Protein AF-A0A662PZA8-F1 (afdb_monomer_lite)

pLDDT: mean 94.87, std 7.89, range [44.12, 98.81]

Sequence (182 aa):
MAAFKPLIAGVLIALIFFSSLYYSITFVDWFDWRRNALSDLGNSVKSEVAAQFNFGLLLVGLLMILLALNYVRRSSRISWILFAVSGFLLQMIAAFDEVYGRLHFLVSVAIFICMGLTILADSIELRSKAILSIFALYALIWPLYFLIKTSTGILTRAAVAEVSSVILFMAYFILRCIKAPR

Secondary structure (DSSP, 8-state):
--THHHHHHHHHHHHHHHHHHHHHHHT-TT--TTT--GGGGG-TTT-TTHHHHHHHHHHHHHHHHHHHHHTGGGT-SSHHHHHHHHHHHHHHHHHS-GGGTHHHHHHHHHHHHHHHHHHHHHHHHTT-HHHHHHHHHHHHHHHHHHHHHHHH----SSHHHHHHHHHHHHHHHHHHHHHS--

Foldseek 3Di:
DPLPVQLVLLVVLLVLLVVLLVVLVVPDPPDDLQEDASLVSLPPPPHPSNVSNLVSLLVSLVSQLVCLVPPVVVQAPCLSVLSNVLSVLSNVCNVCGCVVPPSNVVSVVVNLVSLLVSLVRCCVSLVPPVSVVLSVVSVVLVVVLVVCCVPPVRHPDCHVSVVSSVVSSSVSSSVCSVRGDD

Structure (mmCIF, N/CA/C/O backbone):
data_AF-A0A662PZA8-F1
#
_entry.id   AF-A0A662PZA8-F1
#
loop_
_atom_site.group_PDB
_atom_site.id
_atom_site.type_symbol
_atom_site.label_atom_id
_atom_site.label_alt_id
_atom_site.label_comp_id
_atom_site.label_asym_id
_atom_site.label_entity_id
_atom_site.label_seq_id
_atom_site.pdbx_PDB_ins_code
_atom_site.Cartn_x
_atom_site.Cartn_y
_atom_site.Cartn_z
_atom_site.occupancy
_atom_site.B_iso_or_equiv
_atom_site.auth_seq_id
_atom_site.auth_comp_id
_atom_site.auth_asym_id
_atom_site.auth_atom_id
_atom_site.pdbx_PDB_model_num
ATOM 1 N N . MET A 1 1 ? -4.203 -8.017 27.384 1.00 44.12 1 MET A N 1
ATOM 2 C CA . MET A 1 1 ? -2.948 -8.432 26.715 1.00 44.12 1 MET A CA 1
ATOM 3 C C . MET A 1 1 ? -3.124 -8.874 25.242 1.00 44.12 1 MET A C 1
ATOM 5 O O . MET A 1 1 ? -2.210 -9.461 24.686 1.00 44.12 1 MET A O 1
ATOM 9 N N . ALA A 1 2 ? -4.244 -8.566 24.560 1.00 50.88 2 ALA A N 1
ATOM 10 C CA . ALA A 1 2 ? -4.553 -9.118 23.224 1.00 50.88 2 ALA A CA 1
ATOM 11 C C . ALA A 1 2 ? -4.242 -8.201 22.012 1.00 50.88 2 ALA A C 1
ATOM 13 O O . ALA A 1 2 ? -4.188 -8.690 20.888 1.00 50.88 2 ALA A O 1
ATOM 14 N N . ALA A 1 3 ? -4.002 -6.898 22.216 1.00 51.16 3 ALA A N 1
ATOM 15 C CA . ALA A 1 3 ? -3.777 -5.929 21.127 1.00 51.16 3 ALA A CA 1
ATOM 16 C C . ALA A 1 3 ? -2.410 -6.067 20.427 1.00 51.16 3 ALA A C 1
ATOM 18 O O . ALA A 1 3 ? -2.241 -5.617 19.298 1.00 51.16 3 ALA A O 1
ATOM 19 N N . PHE A 1 4 ? -1.441 -6.715 21.081 1.00 58.50 4 PHE A N 1
ATOM 20 C CA . PHE A 1 4 ? -0.076 -6.829 20.569 1.00 58.50 4 PHE A CA 1
ATOM 21 C C . PHE A 1 4 ? -0.019 -7.670 19.281 1.00 58.50 4 PHE A C 1
ATOM 23 O O . PHE A 1 4 ? 0.673 -7.306 18.342 1.00 58.50 4 PHE A O 1
ATOM 30 N N . LYS A 1 5 ? -0.824 -8.737 19.172 1.00 81.75 5 LYS A N 1
ATOM 31 C CA . LYS A 1 5 ? -0.791 -9.669 18.029 1.00 81.75 5 LYS A CA 1
ATOM 32 C C . LYS A 1 5 ? -1.204 -9.045 16.678 1.00 81.75 5 LYS A C 1
ATOM 34 O O . LYS A 1 5 ? -0.432 -9.179 15.732 1.00 81.75 5 LYS A O 1
ATOM 39 N N . PRO A 1 6 ? -2.360 -8.359 16.542 1.00 84.38 6 PRO A N 1
ATOM 40 C CA . PRO A 1 6 ? -2.748 -7.744 15.268 1.00 84.38 6 PRO A CA 1
ATOM 41 C C . PRO A 1 6 ? -1.895 -6.522 14.907 1.00 84.38 6 PRO A C 1
ATOM 43 O O . PRO A 1 6 ? -1.607 -6.313 13.731 1.00 84.38 6 PRO A O 1
ATOM 46 N N . LEU A 1 7 ? -1.448 -5.741 15.899 1.00 88.06 7 LEU A N 1
ATOM 47 C CA . LEU A 1 7 ? -0.531 -4.625 15.664 1.00 88.06 7 LEU A CA 1
ATOM 48 C C . LEU A 1 7 ? 0.819 -5.119 15.129 1.00 88.06 7 LEU A C 1
ATOM 50 O O . LEU A 1 7 ? 1.282 -4.609 14.113 1.00 88.06 7 LEU A O 1
ATOM 54 N N . ILE A 1 8 ? 1.410 -6.143 15.760 1.00 89.44 8 ILE A N 1
ATOM 55 C CA . ILE A 1 8 ? 2.632 -6.783 15.255 1.00 89.44 8 ILE A CA 1
ATOM 56 C C . ILE A 1 8 ? 2.412 -7.289 13.835 1.00 89.44 8 ILE A C 1
ATOM 58 O O . ILE A 1 8 ? 3.239 -7.023 12.975 1.00 89.44 8 ILE A O 1
ATOM 62 N N . ALA A 1 9 ? 1.304 -7.985 13.570 1.00 87.88 9 ALA A N 1
ATOM 63 C CA . ALA A 1 9 ? 1.024 -8.498 12.234 1.00 87.88 9 ALA A CA 1
ATOM 64 C C . ALA A 1 9 ? 0.947 -7.370 11.190 1.00 87.88 9 ALA A C 1
ATOM 66 O O . ALA A 1 9 ? 1.519 -7.504 10.115 1.00 87.88 9 ALA A O 1
ATOM 67 N N . GLY A 1 10 ? 0.315 -6.238 11.518 1.00 89.12 10 GLY A N 1
ATOM 68 C CA . GLY A 1 10 ? 0.285 -5.066 10.639 1.00 89.12 10 GLY A CA 1
ATOM 69 C C . GLY A 1 10 ? 1.665 -4.467 10.375 1.00 89.12 10 GLY A C 1
ATOM 70 O O . GLY A 1 10 ? 2.001 -4.193 9.225 1.00 89.12 10 GLY A O 1
ATOM 71 N N . VAL A 1 11 ? 2.489 -4.325 11.416 1.00 93.88 11 VAL A N 1
ATOM 72 C CA . VAL A 1 11 ? 3.876 -3.852 11.276 1.00 93.88 11 VAL A CA 1
ATOM 73 C C . VAL A 1 11 ? 4.706 -4.834 10.447 1.00 93.88 11 VAL A C 1
ATOM 75 O O . VAL A 1 11 ? 5.425 -4.411 9.548 1.00 93.88 11 VAL A O 1
ATOM 78 N N . LEU A 1 12 ? 4.573 -6.140 10.685 1.00 93.44 12 LEU A N 1
ATOM 79 C CA . LEU A 1 12 ? 5.277 -7.173 9.925 1.00 93.44 12 LEU A CA 1
ATOM 80 C C . LEU A 1 12 ? 4.881 -7.171 8.448 1.00 93.44 12 LEU A C 1
ATOM 82 O O . LEU A 1 12 ? 5.759 -7.277 7.603 1.00 93.44 12 LEU A O 1
ATOM 86 N N . ILE A 1 13 ? 3.597 -7.004 8.119 1.00 94.69 13 ILE A N 1
ATOM 87 C CA . ILE A 1 13 ? 3.150 -6.896 6.723 1.00 94.69 13 ILE A CA 1
ATOM 88 C C . ILE A 1 13 ? 3.809 -5.701 6.028 1.00 94.69 13 ILE A C 1
ATOM 90 O O . ILE A 1 13 ? 4.320 -5.849 4.917 1.00 94.69 13 ILE A O 1
ATOM 94 N N . ALA A 1 14 ? 3.838 -4.536 6.684 1.00 96.06 14 ALA A N 1
ATOM 95 C CA . ALA A 1 14 ? 4.508 -3.359 6.142 1.00 96.06 14 ALA A CA 1
ATOM 96 C C . ALA A 1 14 ? 6.008 -3.621 5.939 1.00 96.06 14 ALA A C 1
ATOM 98 O O . ALA A 1 14 ? 6.543 -3.327 4.872 1.00 96.06 14 ALA A O 1
ATOM 99 N N . LEU A 1 15 ? 6.675 -4.233 6.922 1.00 97.06 15 LEU A N 1
ATOM 100 C CA . LEU A 1 15 ? 8.092 -4.584 6.827 1.00 97.06 15 LEU A CA 1
ATOM 101 C C . LEU A 1 15 ? 8.370 -5.568 5.690 1.00 97.06 15 LEU A C 1
ATOM 103 O O . LEU A 1 15 ? 9.328 -5.359 4.956 1.00 97.06 15 LEU A O 1
ATOM 107 N N . ILE A 1 16 ? 7.538 -6.594 5.501 1.00 96.81 16 ILE A N 1
ATOM 108 C CA . ILE A 1 16 ? 7.676 -7.552 4.395 1.00 96.81 16 ILE A CA 1
ATOM 109 C C . ILE A 1 16 ? 7.566 -6.824 3.052 1.00 96.81 16 ILE A C 1
ATOM 111 O O . ILE A 1 16 ? 8.444 -6.984 2.205 1.00 96.81 16 ILE A O 1
ATOM 115 N N . PHE A 1 17 ? 6.538 -5.984 2.875 1.00 97.62 17 PHE A N 1
ATOM 116 C CA . PHE A 1 17 ? 6.361 -5.216 1.642 1.00 97.62 17 PHE A CA 1
ATOM 117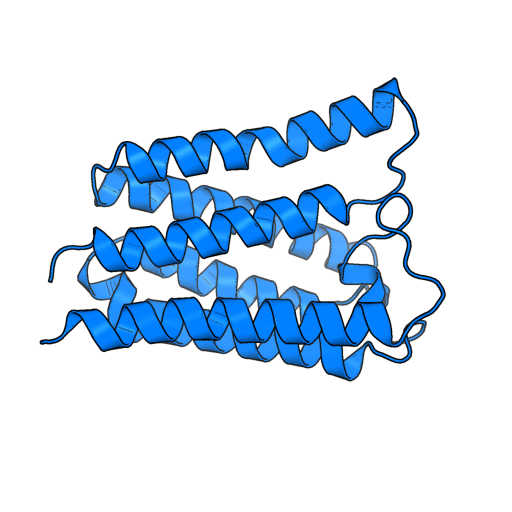 C C . PHE A 1 17 ? 7.561 -4.300 1.367 1.00 97.62 17 PHE A C 1
ATOM 119 O O . PHE A 1 17 ? 8.169 -4.381 0.301 1.00 97.62 17 PHE A O 1
ATOM 126 N N . PHE A 1 18 ? 7.937 -3.453 2.331 1.00 97.81 18 PHE A N 1
ATOM 127 C CA . PHE A 1 18 ? 9.018 -2.485 2.137 1.00 97.81 18 PHE A CA 1
ATOM 128 C C . PHE A 1 18 ? 10.387 -3.151 2.004 1.00 97.81 18 PHE A C 1
ATOM 130 O O . PHE A 1 18 ? 11.211 -2.651 1.246 1.00 97.81 18 PHE A O 1
ATOM 137 N N . SER A 1 19 ? 10.620 -4.291 2.659 1.00 97.62 19 SE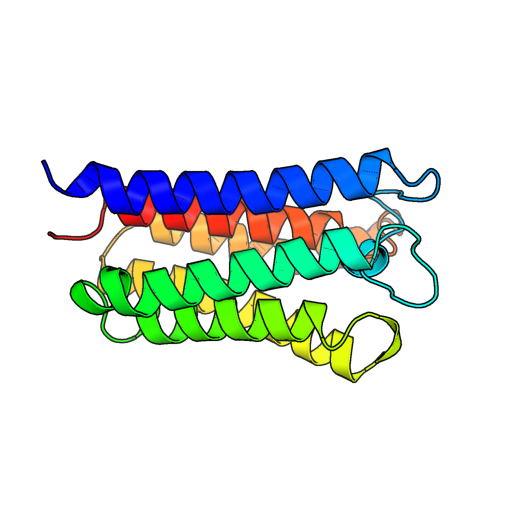R A N 1
ATOM 138 C CA . SER A 1 19 ? 11.854 -5.067 2.474 1.00 97.62 19 SER A CA 1
ATOM 139 C C . SER A 1 19 ? 11.920 -5.667 1.072 1.00 97.62 19 SER A C 1
ATOM 141 O O . SER A 1 19 ? 12.957 -5.576 0.423 1.00 97.62 19 SER A O 1
ATOM 143 N N . SER A 1 20 ? 10.810 -6.221 0.573 1.00 97.31 20 SER A N 1
ATOM 144 C CA . SER A 1 20 ? 10.721 -6.742 -0.795 1.00 97.31 20 SER A CA 1
ATOM 145 C C . SER A 1 20 ? 10.934 -5.642 -1.836 1.00 97.31 20 SER A C 1
ATOM 147 O O . SER A 1 20 ? 11.662 -5.840 -2.808 1.00 97.31 20 SER A O 1
ATOM 149 N N . LEU A 1 21 ? 10.327 -4.470 -1.629 1.00 97.88 21 LEU A N 1
ATOM 150 C CA . LEU A 1 21 ? 10.494 -3.305 -2.497 1.00 97.88 21 LEU A CA 1
ATOM 151 C C . LEU A 1 21 ? 11.939 -2.792 -2.476 1.00 97.88 21 LEU A C 1
ATOM 153 O O . LEU A 1 21 ? 12.535 -2.593 -3.530 1.00 97.88 21 LEU A O 1
ATOM 157 N N . TYR A 1 22 ? 12.508 -2.610 -1.283 1.00 97.81 22 TYR A N 1
ATOM 158 C CA . TYR A 1 22 ? 13.879 -2.137 -1.103 1.00 97.81 22 TYR A CA 1
ATOM 159 C C . TYR A 1 22 ? 14.894 -3.078 -1.751 1.00 97.81 22 TYR A C 1
ATOM 161 O O . TYR A 1 22 ? 15.776 -2.622 -2.478 1.00 97.81 22 TYR A O 1
ATOM 169 N N . TYR A 1 23 ? 14.735 -4.386 -1.532 1.00 97.44 23 TYR A N 1
ATOM 170 C CA . TYR A 1 23 ? 15.539 -5.408 -2.189 1.00 97.44 23 TYR A CA 1
ATOM 171 C C . TYR A 1 23 ? 15.454 -5.268 -3.712 1.00 97.44 23 TYR A C 1
ATOM 173 O O . TYR A 1 23 ? 16.475 -5.138 -4.375 1.00 97.44 23 TYR A O 1
ATOM 181 N N . SER A 1 24 ? 14.239 -5.204 -4.257 1.00 97.62 24 SER A N 1
ATOM 182 C CA . SER A 1 24 ? 14.023 -5.160 -5.707 1.00 97.62 24 SER A CA 1
ATOM 183 C C . SER A 1 24 ? 14.635 -3.915 -6.352 1.00 97.62 24 SER A C 1
ATOM 185 O O . SER A 1 24 ? 15.279 -4.034 -7.384 1.00 97.62 24 SER A O 1
ATOM 187 N N . ILE A 1 25 ? 14.493 -2.739 -5.731 1.00 97.44 25 ILE A N 1
ATOM 188 C CA . ILE A 1 25 ? 15.078 -1.486 -6.239 1.00 97.44 25 ILE A CA 1
ATOM 189 C C . ILE A 1 25 ? 16.608 -1.506 -6.153 1.00 97.44 25 ILE A C 1
ATOM 191 O O . ILE A 1 25 ? 17.271 -0.994 -7.042 1.00 97.44 25 ILE A O 1
ATOM 195 N N . THR A 1 26 ? 17.175 -2.086 -5.093 1.00 97.06 26 THR A N 1
ATOM 196 C CA . THR A 1 26 ? 18.634 -2.099 -4.883 1.00 97.06 26 THR A CA 1
ATOM 197 C C . THR A 1 26 ? 19.356 -3.030 -5.859 1.00 97.06 26 THR A C 1
ATOM 199 O O . THR A 1 26 ? 20.528 -2.823 -6.151 1.00 97.06 26 THR A O 1
ATOM 202 N N . PHE A 1 27 ? 18.668 -4.057 -6.358 1.00 96.44 27 PHE A N 1
ATOM 203 C CA . PHE A 1 27 ? 19.232 -5.060 -7.263 1.00 96.44 27 PHE A CA 1
ATOM 204 C C . PHE A 1 27 ? 19.044 -4.732 -8.750 1.00 96.44 27 PHE A C 1
ATOM 206 O O . PHE A 1 27 ? 19.451 -5.528 -9.591 1.00 96.44 27 PHE A O 1
ATOM 213 N N . VAL A 1 28 ? 18.447 -3.585 -9.090 1.00 96.31 28 VAL A N 1
ATOM 214 C CA . VAL A 1 28 ? 18.300 -3.142 -10.481 1.00 96.31 28 VAL A CA 1
ATOM 215 C C . VAL A 1 28 ? 18.849 -1.732 -10.675 1.00 96.31 28 VAL A C 1
ATOM 217 O O . VAL A 1 28 ? 18.481 -0.804 -9.962 1.00 96.31 28 VAL A O 1
ATOM 220 N N . ASP A 1 29 ? 19.672 -1.539 -11.705 1.00 96.38 29 ASP A N 1
ATOM 221 C CA . ASP A 1 29 ? 20.287 -0.230 -11.986 1.00 96.38 29 ASP A CA 1
ATOM 222 C C . ASP A 1 29 ? 19.373 0.721 -12.777 1.00 96.38 29 ASP A C 1
ATOM 224 O O . ASP A 1 29 ? 19.664 1.906 -12.937 1.00 96.38 29 ASP A O 1
ATOM 228 N N . TRP A 1 30 ? 18.263 0.211 -13.315 1.00 96.62 30 TRP A N 1
ATOM 229 C CA . TRP A 1 30 ? 17.400 0.951 -14.239 1.00 96.62 30 TRP A CA 1
ATOM 230 C C . TRP A 1 30 ? 16.234 1.680 -13.565 1.00 96.62 30 TRP A C 1
ATOM 232 O O . TRP A 1 30 ? 15.561 2.472 -14.229 1.00 96.62 30 TRP A O 1
ATOM 242 N N . PHE A 1 31 ? 15.951 1.408 -12.287 1.00 97.44 31 PHE A N 1
ATOM 243 C CA . PHE A 1 31 ? 14.764 1.944 -11.625 1.00 97.44 31 PHE A CA 1
ATOM 244 C C . PHE A 1 31 ? 14.919 3.434 -11.292 1.00 97.44 31 PHE A C 1
ATOM 246 O O . PHE A 1 31 ? 15.772 3.845 -10.508 1.00 97.44 31 PHE A O 1
ATOM 253 N N . ASP A 1 32 ? 14.022 4.249 -11.840 1.00 96.88 32 ASP A N 1
ATOM 254 C CA . ASP A 1 32 ? 13.909 5.682 -11.594 1.00 96.88 32 ASP A CA 1
ATOM 255 C C . ASP A 1 32 ? 12.490 6.010 -11.108 1.00 96.88 32 ASP A C 1
ATOM 257 O O . ASP A 1 32 ? 11.500 5.844 -11.822 1.00 96.88 32 ASP A O 1
ATOM 261 N N . TRP A 1 33 ? 12.389 6.566 -9.899 1.00 96.25 33 TRP A N 1
ATOM 262 C CA . TRP A 1 33 ? 11.131 6.977 -9.263 1.00 96.25 33 TRP A CA 1
ATOM 263 C C . TRP A 1 33 ? 10.234 7.883 -10.119 1.00 96.25 33 TRP A C 1
ATOM 265 O O . TRP A 1 33 ? 9.020 7.916 -9.919 1.00 96.25 33 TRP A O 1
ATOM 275 N N . ARG A 1 34 ? 10.807 8.650 -11.048 1.00 95.19 34 ARG A N 1
ATOM 276 C CA . ARG A 1 34 ? 10.078 9.574 -11.928 1.00 95.19 34 ARG A CA 1
ATOM 277 C C . ARG A 1 34 ? 9.619 8.891 -13.209 1.00 95.19 34 ARG A C 1
ATOM 279 O O . ARG A 1 34 ? 8.626 9.314 -13.807 1.00 95.19 34 ARG A O 1
ATOM 286 N N . ARG A 1 35 ? 10.360 7.869 -13.647 1.00 95.06 35 ARG A N 1
ATOM 287 C CA . ARG A 1 35 ? 10.184 7.231 -14.955 1.00 95.06 35 ARG A CA 1
ATOM 288 C C . ARG A 1 35 ? 9.558 5.849 -14.905 1.00 95.06 35 ARG A C 1
ATOM 290 O O . ARG A 1 35 ? 9.085 5.389 -15.941 1.00 95.06 35 ARG A O 1
ATOM 297 N N . ASN A 1 36 ? 9.507 5.234 -13.729 1.00 97.25 36 ASN A N 1
ATOM 298 C CA . ASN A 1 36 ? 8.994 3.889 -13.514 1.00 97.25 36 ASN A CA 1
ATOM 299 C C . ASN A 1 36 ? 7.683 3.855 -12.724 1.00 97.25 36 ASN A C 1
ATOM 301 O O . ASN A 1 36 ? 7.274 4.826 -12.080 1.00 97.25 36 ASN A O 1
ATOM 305 N N . ALA A 1 37 ? 6.990 2.730 -12.836 1.00 96.75 37 ALA A N 1
ATOM 306 C CA . ALA A 1 37 ? 5.998 2.264 -11.877 1.00 96.75 37 ALA A CA 1
ATOM 307 C C . ALA A 1 37 ? 6.662 1.228 -10.954 1.00 96.75 37 ALA A C 1
ATOM 309 O O . ALA A 1 37 ? 7.635 0.587 -11.348 1.00 96.75 37 ALA A O 1
ATOM 310 N N . LEU A 1 38 ? 6.159 1.039 -9.734 1.00 97.38 38 LEU A N 1
ATOM 311 C CA . LEU A 1 38 ? 6.611 -0.059 -8.876 1.00 97.38 38 LEU A CA 1
ATOM 312 C C . LEU A 1 38 ? 6.329 -1.408 -9.539 1.00 97.38 38 LEU A C 1
ATOM 314 O O . LEU A 1 38 ? 7.147 -2.316 -9.439 1.00 97.38 38 LEU A O 1
ATOM 318 N N . SER A 1 39 ? 5.206 -1.522 -10.254 1.00 96.69 39 SER A N 1
ATOM 319 C CA . SER A 1 39 ? 4.843 -2.713 -11.028 1.00 96.69 39 SER A CA 1
ATOM 320 C C . SER A 1 39 ? 5.862 -3.084 -12.107 1.00 96.69 39 SER A C 1
ATOM 322 O O . SER A 1 39 ? 5.956 -4.263 -12.447 1.00 96.69 39 SER A O 1
ATOM 324 N N . ASP A 1 40 ? 6.678 -2.137 -12.594 1.00 97.44 40 ASP A N 1
ATOM 325 C CA . ASP A 1 40 ? 7.759 -2.437 -13.543 1.00 97.44 40 ASP A CA 1
ATOM 326 C C . ASP A 1 40 ? 8.761 -3.440 -12.940 1.00 97.44 40 ASP A C 1
ATOM 328 O O . ASP A 1 40 ? 9.287 -4.289 -13.661 1.00 97.44 40 ASP A O 1
ATOM 332 N N . LEU A 1 41 ? 8.986 -3.398 -11.617 1.00 97.88 41 LEU A N 1
ATOM 333 C CA . LEU A 1 41 ? 9.847 -4.354 -10.907 1.00 97.88 41 LEU A CA 1
ATOM 334 C C . LEU A 1 41 ? 9.295 -5.780 -10.977 1.00 97.88 41 LEU A C 1
ATOM 336 O O . LEU A 1 41 ? 10.074 -6.727 -10.948 1.00 97.88 41 LEU A O 1
ATOM 340 N N . GLY A 1 42 ? 7.975 -5.931 -11.093 1.00 97.62 42 GLY A N 1
ATOM 341 C CA . GLY A 1 42 ? 7.275 -7.208 -11.196 1.00 97.62 42 GLY A CA 1
ATOM 342 C C . GLY A 1 42 ? 7.175 -7.768 -12.614 1.00 97.62 42 GLY A C 1
ATOM 343 O O . GLY A 1 42 ? 6.583 -8.827 -12.787 1.00 97.62 42 GLY A O 1
ATOM 344 N N . ASN A 1 43 ? 7.715 -7.092 -13.633 1.00 97.69 43 ASN A N 1
ATOM 345 C CA . ASN A 1 43 ? 7.605 -7.543 -15.021 1.00 97.69 43 ASN A CA 1
ATOM 346 C C . ASN A 1 43 ? 8.427 -8.822 -15.272 1.00 97.69 43 ASN A C 1
ATOM 348 O O . ASN A 1 43 ? 9.648 -8.756 -15.405 1.00 97.69 43 ASN A O 1
ATOM 352 N N . SER A 1 44 ? 7.760 -9.968 -15.417 1.00 96.88 44 SER A N 1
ATOM 353 C CA . SER A 1 44 ? 8.380 -11.295 -15.569 1.00 96.88 44 SER A CA 1
ATOM 354 C C . SER A 1 44 ? 9.264 -11.483 -16.802 1.00 96.88 44 SER A C 1
ATOM 356 O O . SER A 1 44 ? 10.061 -12.417 -16.835 1.00 96.88 44 SER A O 1
ATOM 358 N N . VAL A 1 45 ? 9.152 -10.616 -17.811 1.00 96.94 45 VAL A N 1
ATOM 359 C CA . VAL A 1 45 ? 9.956 -10.697 -19.040 1.00 96.94 45 VAL A CA 1
ATOM 360 C C . VAL A 1 45 ? 11.160 -9.759 -18.992 1.00 96.94 45 VAL A C 1
ATOM 362 O O . VAL A 1 45 ? 12.186 -10.048 -19.601 1.00 96.94 45 VAL A O 1
ATOM 365 N N . LYS A 1 46 ? 11.034 -8.615 -18.311 1.00 95.44 46 LYS A N 1
ATOM 366 C CA . LYS A 1 46 ? 12.009 -7.513 -18.385 1.00 95.44 46 LYS A CA 1
ATOM 367 C C . LYS A 1 46 ? 12.767 -7.247 -17.090 1.00 95.44 46 LYS A C 1
ATOM 369 O O . LYS A 1 46 ? 13.769 -6.543 -17.135 1.00 95.44 46 LYS A O 1
ATOM 374 N N . SER A 1 47 ? 12.283 -7.745 -15.956 1.00 97.12 47 SER A N 1
ATOM 375 C CA . SER A 1 47 ? 12.854 -7.462 -14.642 1.00 97.12 47 SER A CA 1
ATOM 376 C C . SER A 1 47 ? 13.488 -8.712 -14.039 1.00 97.12 47 SER A C 1
ATOM 378 O O . SER A 1 47 ? 12.825 -9.723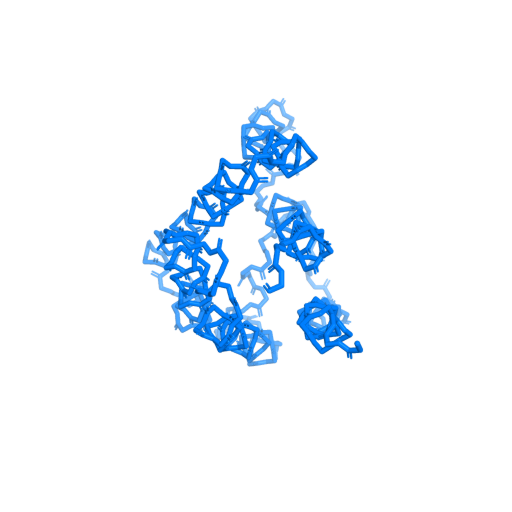 -13.817 1.00 97.12 47 SER A O 1
ATOM 380 N N . GLU A 1 48 ? 14.775 -8.615 -13.712 1.00 97.25 48 GLU A N 1
ATOM 381 C CA . GLU A 1 48 ? 15.559 -9.681 -13.070 1.00 97.25 48 GLU A CA 1
ATOM 382 C C . GLU A 1 48 ? 15.106 -9.968 -11.626 1.00 97.25 48 GLU A C 1
ATOM 384 O O . GLU A 1 48 ? 15.372 -11.040 -11.085 1.00 97.25 48 GLU A O 1
ATOM 389 N N . VAL A 1 49 ? 14.378 -9.028 -11.014 1.00 97.94 49 VAL A N 1
ATOM 390 C CA . VAL A 1 49 ? 13.854 -9.114 -9.638 1.00 97.94 49 VAL A CA 1
ATOM 391 C C . VAL A 1 49 ? 12.354 -9.431 -9.584 1.00 97.94 49 VAL A C 1
ATOM 393 O O . VAL A 1 49 ? 11.748 -9.389 -8.510 1.00 97.94 49 VAL A O 1
ATOM 396 N N . ALA A 1 50 ? 11.734 -9.749 -10.729 1.00 98.00 50 ALA A N 1
ATOM 397 C CA . ALA A 1 50 ? 10.287 -9.940 -10.841 1.00 98.00 50 ALA A CA 1
ATOM 398 C C . ALA A 1 50 ? 9.748 -11.007 -9.888 1.00 98.00 50 ALA A C 1
ATOM 400 O O . ALA A 1 50 ? 8.736 -10.788 -9.224 1.00 98.00 50 ALA A O 1
ATOM 401 N N . ALA A 1 51 ? 10.436 -12.146 -9.779 1.00 97.06 51 ALA A N 1
ATOM 402 C CA . ALA A 1 51 ? 10.002 -13.241 -8.919 1.00 97.06 51 ALA A CA 1
ATOM 403 C C . ALA A 1 51 ? 9.962 -12.822 -7.440 1.00 97.06 51 ALA A C 1
ATOM 405 O O . ALA A 1 51 ? 8.994 -13.111 -6.740 1.00 97.06 51 ALA A O 1
ATOM 406 N N . GLN A 1 52 ? 10.986 -12.108 -6.973 1.00 97.31 52 GLN A N 1
ATOM 407 C CA . GLN A 1 52 ? 11.116 -11.644 -5.595 1.00 97.31 52 GLN A CA 1
ATOM 408 C C . GLN A 1 52 ? 10.081 -10.562 -5.289 1.00 97.31 52 GLN A C 1
ATOM 410 O O . GLN A 1 52 ? 9.383 -10.653 -4.278 1.00 97.31 52 GLN A O 1
ATOM 415 N N . PHE A 1 53 ? 9.932 -9.580 -6.183 1.00 98.06 53 PHE A N 1
ATOM 416 C CA . PHE A 1 53 ? 8.941 -8.520 -6.031 1.00 98.06 53 PHE A CA 1
ATOM 417 C C . PHE A 1 53 ? 7.514 -9.083 -5.999 1.00 98.06 53 PHE A C 1
ATOM 419 O O . PHE A 1 53 ? 6.765 -8.824 -5.054 1.00 98.06 53 PHE A O 1
ATOM 426 N N . ASN A 1 54 ? 7.157 -9.924 -6.975 1.00 98.38 54 ASN A N 1
ATOM 427 C CA . ASN A 1 54 ? 5.828 -10.529 -7.066 1.00 98.38 54 ASN A CA 1
ATOM 428 C C . ASN A 1 54 ? 5.556 -11.495 -5.907 1.00 98.38 54 ASN A C 1
ATOM 430 O O . ASN A 1 54 ? 4.441 -11.518 -5.389 1.00 98.38 54 ASN A O 1
ATOM 434 N N . PHE A 1 55 ? 6.559 -12.238 -5.428 1.00 98.12 55 PHE A N 1
ATOM 435 C CA . PHE A 1 55 ? 6.419 -13.041 -4.211 1.00 98.12 55 PHE A CA 1
ATOM 436 C C . PHE A 1 55 ? 6.078 -12.174 -2.992 1.00 98.12 55 PHE A C 1
ATOM 438 O O . PHE A 1 55 ? 5.186 -12.528 -2.218 1.00 98.12 55 PHE A O 1
ATOM 445 N N . GLY A 1 56 ? 6.725 -11.014 -2.843 1.00 98.25 56 GLY A N 1
ATOM 446 C CA . GLY A 1 56 ? 6.394 -10.044 -1.801 1.00 98.25 56 GLY A CA 1
ATOM 447 C C . GLY A 1 56 ? 4.936 -9.587 -1.871 1.00 98.25 56 GLY A C 1
ATOM 448 O O . GLY A 1 56 ? 4.238 -9.607 -0.856 1.00 98.25 56 GLY A O 1
ATOM 449 N N . LEU A 1 57 ? 4.444 -9.248 -3.067 1.00 98.38 57 LEU A N 1
ATOM 450 C CA . LEU A 1 57 ? 3.040 -8.881 -3.288 1.00 98.38 57 LEU A CA 1
ATOM 451 C C . LEU A 1 57 ? 2.077 -10.028 -2.945 1.00 98.38 57 LEU A C 1
ATOM 453 O O . LEU A 1 57 ? 1.074 -9.803 -2.262 1.00 98.38 57 LEU A O 1
ATOM 457 N N . LEU A 1 58 ? 2.397 -11.259 -3.364 1.00 98.44 58 LEU A N 1
ATOM 458 C CA . LEU A 1 58 ? 1.597 -12.449 -3.069 1.00 98.44 58 LEU A CA 1
ATOM 459 C C . LEU A 1 58 ? 1.495 -12.697 -1.560 1.00 98.44 58 LEU A C 1
ATOM 461 O O . LEU A 1 58 ? 0.397 -12.869 -1.026 1.00 98.44 58 LEU A O 1
ATOM 465 N N . LEU A 1 59 ? 2.636 -12.678 -0.866 1.00 98.31 59 LEU A N 1
ATOM 466 C CA . LEU A 1 59 ? 2.715 -12.921 0.571 1.00 98.31 59 LEU A CA 1
ATOM 467 C C . LEU A 1 59 ? 1.970 -11.841 1.363 1.00 98.31 59 LEU A C 1
ATOM 469 O O . LEU A 1 59 ? 1.174 -12.161 2.245 1.00 98.31 59 LEU A O 1
ATOM 473 N N . VAL A 1 60 ? 2.179 -10.566 1.029 1.00 98.38 60 VAL A N 1
ATOM 474 C CA . VAL A 1 60 ? 1.475 -9.437 1.658 1.00 98.38 60 VAL A CA 1
ATOM 475 C C . VAL A 1 60 ? -0.031 -9.555 1.436 1.00 98.38 60 VAL A C 1
ATOM 477 O O . VAL A 1 60 ? -0.799 -9.430 2.391 1.00 98.38 60 VAL A O 1
ATOM 480 N N . GLY A 1 61 ? -0.464 -9.861 0.212 1.00 98.44 61 GLY A N 1
ATOM 481 C CA . GLY A 1 61 ? -1.877 -10.033 -0.112 1.00 98.44 61 GLY A CA 1
ATOM 482 C C . GLY A 1 61 ? -2.526 -11.186 0.657 1.00 98.44 61 GLY A C 1
ATOM 483 O O . GLY A 1 61 ? -3.618 -11.022 1.207 1.00 98.44 61 GLY A O 1
ATOM 484 N N . LEU A 1 62 ? -1.837 -12.324 0.783 1.00 98.31 62 LEU A N 1
ATOM 485 C CA . LEU A 1 62 ? -2.296 -13.456 1.590 1.00 98.31 62 LEU A CA 1
ATOM 486 C C . LEU A 1 62 ? -2.441 -13.070 3.069 1.00 98.31 62 LEU A C 1
ATOM 488 O O . LEU A 1 62 ? -3.481 -13.322 3.680 1.00 98.31 62 LEU A O 1
ATOM 492 N N . LEU A 1 63 ? -1.425 -12.425 3.646 1.00 97.25 63 LEU A N 1
ATOM 493 C CA . LEU A 1 63 ? -1.448 -11.990 5.044 1.00 97.25 63 LEU A CA 1
ATOM 494 C C . LEU A 1 63 ? -2.568 -10.972 5.307 1.00 97.25 63 LEU A C 1
ATOM 496 O O . LEU A 1 63 ? -3.227 -11.042 6.348 1.00 97.25 63 LEU A O 1
ATOM 500 N N . MET A 1 64 ? -2.839 -10.074 4.356 1.00 97.81 64 MET A N 1
ATOM 501 C CA . MET A 1 64 ? -3.977 -9.156 4.425 1.00 97.81 64 MET A CA 1
ATOM 502 C C . MET A 1 64 ? -5.312 -9.904 4.479 1.00 97.81 64 MET A C 1
ATOM 504 O O . MET A 1 64 ? -6.137 -9.601 5.341 1.00 97.81 64 MET A O 1
ATOM 508 N N . ILE A 1 65 ? -5.526 -10.909 3.622 1.00 98.25 65 ILE A N 1
ATOM 509 C CA . ILE A 1 65 ? -6.750 -11.730 3.641 1.00 98.25 65 ILE A CA 1
ATOM 510 C C . ILE A 1 65 ? -6.899 -12.453 4.984 1.00 98.25 65 ILE A C 1
ATOM 512 O O . ILE A 1 65 ? -7.974 -12.430 5.590 1.00 98.25 65 ILE A O 1
ATOM 516 N N . LEU A 1 66 ? -5.822 -13.057 5.491 1.00 96.06 66 LEU A N 1
ATOM 517 C CA . LEU A 1 66 ? -5.845 -13.746 6.781 1.00 96.06 66 LEU A CA 1
ATOM 518 C C . LEU A 1 66 ? -6.194 -12.786 7.926 1.00 96.06 66 LEU A C 1
ATOM 520 O O . LEU A 1 66 ? -7.014 -13.132 8.779 1.00 96.06 66 LEU A O 1
ATOM 524 N N . LEU A 1 67 ? -5.643 -11.570 7.939 1.00 94.12 67 LEU A N 1
ATOM 525 C CA . LEU A 1 67 ? -6.009 -10.553 8.929 1.00 94.12 67 LEU A CA 1
ATOM 526 C C . LEU A 1 67 ? -7.443 -10.058 8.763 1.00 94.12 67 LEU A C 1
ATOM 528 O O . LEU A 1 67 ? -8.123 -9.828 9.767 1.00 94.12 67 LEU A O 1
ATOM 532 N N . ALA A 1 68 ? -7.927 -9.937 7.529 1.00 96.25 68 ALA A N 1
ATOM 533 C CA . ALA A 1 68 ? -9.305 -9.563 7.255 1.00 96.25 68 ALA A CA 1
ATOM 534 C C . ALA A 1 68 ? -10.279 -10.523 7.953 1.00 96.25 68 ALA A C 1
ATOM 536 O O . ALA A 1 68 ? -11.140 -10.105 8.732 1.00 96.25 68 ALA A O 1
ATOM 537 N N . LEU A 1 69 ? -10.084 -11.823 7.715 1.00 95.00 69 LEU A N 1
ATOM 538 C CA . LEU A 1 69 ? -10.945 -12.897 8.205 1.00 95.00 69 LEU A CA 1
ATOM 539 C C . LEU A 1 69 ? -10.841 -13.084 9.719 1.00 95.00 69 LEU A C 1
ATOM 541 O O . LEU A 1 69 ? -11.857 -13.269 10.389 1.00 95.00 69 LEU A O 1
ATOM 545 N N . ASN A 1 70 ? -9.624 -13.026 10.263 1.00 91.50 70 ASN A N 1
ATOM 546 C CA . ASN A 1 70 ? -9.381 -13.367 11.663 1.00 91.50 70 ASN A CA 1
ATOM 547 C C . ASN A 1 70 ? -9.535 -12.184 12.623 1.00 91.50 70 ASN A C 1
ATOM 549 O O . ASN A 1 70 ? -9.831 -12.410 13.797 1.00 91.50 70 ASN A O 1
ATOM 553 N N . TYR A 1 71 ? -9.341 -10.946 12.158 1.00 92.25 71 TYR A N 1
ATOM 554 C CA . TYR A 1 71 ? -9.298 -9.757 13.013 1.00 92.25 71 TYR A CA 1
ATOM 555 C C . TYR A 1 71 ? -10.266 -8.655 12.570 1.00 92.25 71 TYR A C 1
ATOM 557 O O . TYR A 1 71 ? -11.120 -8.247 13.359 1.00 92.25 71 TYR A O 1
ATOM 565 N N . VAL A 1 72 ? -10.178 -8.187 11.320 1.00 94.88 72 VAL A N 1
ATOM 566 C CA . VAL A 1 72 ? -10.963 -7.028 10.843 1.00 94.88 72 VAL A CA 1
ATOM 567 C C . VAL A 1 72 ? -12.466 -7.320 10.912 1.00 94.88 72 VAL A C 1
ATOM 569 O O . VAL A 1 72 ? -13.234 -6.497 11.409 1.00 94.88 72 VAL A O 1
ATOM 572 N N . ARG A 1 73 ? -12.878 -8.538 10.535 1.00 95.00 73 ARG A N 1
ATOM 573 C CA . ARG A 1 73 ? -14.278 -8.999 10.550 1.00 95.00 73 ARG A CA 1
ATOM 574 C C . ARG A 1 73 ? -14.964 -8.911 11.918 1.00 95.00 73 ARG A C 1
ATOM 576 O O . ARG A 1 73 ? -16.187 -8.874 11.981 1.00 95.00 73 ARG A O 1
ATOM 583 N N . ARG A 1 74 ? -14.205 -8.877 13.018 1.00 91.94 74 ARG A N 1
ATOM 584 C CA . ARG A 1 74 ? -14.768 -8.799 14.379 1.00 91.94 74 ARG A CA 1
ATOM 585 C C . ARG A 1 74 ? -15.261 -7.401 14.749 1.00 91.94 74 ARG A C 1
ATOM 587 O O . ARG A 1 74 ? -16.090 -7.274 15.638 1.00 91.94 74 ARG A O 1
ATOM 594 N N . SER A 1 75 ? -14.730 -6.369 14.096 1.00 91.25 75 SER A N 1
ATOM 595 C CA . SER A 1 75 ? -14.965 -4.958 14.444 1.00 91.25 75 SER A CA 1
ATOM 596 C C . SER A 1 75 ? -15.652 -4.157 13.337 1.00 91.25 75 SER A C 1
ATOM 598 O O . SER A 1 75 ? -16.147 -3.066 13.603 1.00 91.25 75 SER A O 1
ATOM 600 N N . SER A 1 76 ? -15.719 -4.707 12.126 1.00 92.50 76 SER A N 1
ATOM 601 C CA . SER A 1 76 ? -16.195 -4.026 10.921 1.00 92.50 76 SER A CA 1
ATOM 602 C C . SER A 1 76 ? -17.137 -4.956 10.151 1.00 92.50 76 SER A C 1
ATOM 604 O O . SER A 1 76 ? -16.875 -6.157 10.070 1.00 92.50 76 SER A O 1
ATOM 606 N N . ARG A 1 77 ? -18.2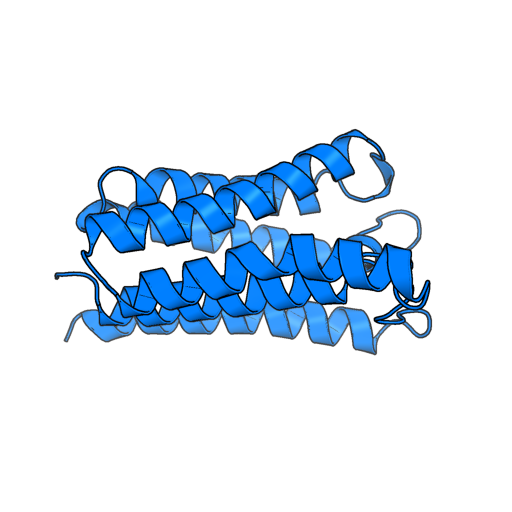27 -4.439 9.569 1.00 93.12 77 ARG A N 1
ATOM 607 C CA . ARG A 1 77 ? -19.186 -5.224 8.765 1.00 93.12 77 ARG A CA 1
ATOM 608 C C . ARG A 1 77 ? -18.770 -5.285 7.302 1.00 93.12 77 ARG A C 1
ATOM 610 O O . ARG A 1 77 ? -18.860 -6.352 6.699 1.00 93.12 77 ARG A O 1
ATOM 617 N N . ILE A 1 78 ? -18.309 -4.160 6.755 1.00 96.75 78 ILE A N 1
ATOM 618 C CA . ILE A 1 78 ? -17.968 -4.010 5.333 1.00 96.75 78 ILE A CA 1
ATOM 619 C C . ILE A 1 78 ? -16.457 -3.916 5.138 1.00 96.75 78 ILE A C 1
ATOM 621 O O . ILE A 1 78 ? -15.921 -4.535 4.218 1.00 96.75 78 ILE A O 1
ATOM 625 N N . SER A 1 79 ? -15.742 -3.210 6.016 1.00 96.69 79 SER A N 1
ATOM 626 C CA . SER A 1 79 ? -14.317 -2.932 5.793 1.00 96.69 79 SER A CA 1
ATOM 627 C C . SER A 1 79 ? -13.451 -4.187 5.762 1.00 96.69 79 SER A C 1
ATOM 629 O O . SER A 1 79 ? -12.439 -4.206 5.073 1.00 96.69 79 SER A O 1
ATOM 631 N N . TRP A 1 80 ? -13.856 -5.272 6.432 1.00 97.50 80 TRP A N 1
ATOM 632 C CA . TRP A 1 80 ? -13.144 -6.552 6.331 1.00 97.50 80 TRP A CA 1
ATOM 633 C C . TRP A 1 80 ? -13.247 -7.178 4.942 1.00 97.50 80 TRP A C 1
ATOM 635 O O . TRP A 1 80 ? -12.273 -7.759 4.474 1.00 97.50 80 TRP A O 1
ATOM 645 N N . ILE A 1 81 ? -14.388 -7.025 4.265 1.00 98.56 81 ILE A N 1
ATOM 646 C CA . ILE A 1 81 ? -14.578 -7.515 2.898 1.00 98.56 81 ILE A CA 1
ATOM 647 C C . ILE A 1 81 ? -13.668 -6.716 1.972 1.00 98.56 81 ILE A C 1
ATOM 649 O O . ILE A 1 81 ? -12.893 -7.303 1.228 1.00 98.56 81 ILE A O 1
ATOM 653 N N . LEU A 1 82 ? -13.696 -5.385 2.073 1.00 98.69 82 LEU A N 1
ATOM 654 C CA . LEU A 1 82 ? -12.861 -4.508 1.250 1.00 98.69 82 LEU A CA 1
ATOM 655 C C . LEU A 1 82 ? -11.360 -4.721 1.510 1.00 98.69 82 LEU A C 1
ATOM 657 O O . LEU A 1 82 ? -10.569 -4.756 0.568 1.00 98.69 82 LEU A O 1
ATOM 661 N N . PHE A 1 83 ? -10.958 -4.956 2.762 1.00 98.31 83 PHE A N 1
ATOM 662 C CA . PHE A 1 83 ? -9.572 -5.276 3.110 1.00 98.31 83 PHE A CA 1
ATOM 663 C C . PHE A 1 83 ? -9.139 -6.636 2.538 1.00 98.31 83 PHE A C 1
ATOM 665 O O . PHE A 1 83 ? -8.047 -6.745 1.979 1.00 98.31 83 PHE A O 1
ATOM 672 N N . ALA A 1 84 ? -10.002 -7.659 2.602 1.00 98.62 84 ALA A N 1
ATOM 673 C CA . ALA A 1 84 ? -9.750 -8.962 1.980 1.00 98.62 84 ALA A CA 1
ATOM 674 C C . ALA A 1 84 ? -9.661 -8.857 0.450 1.00 98.62 84 ALA A C 1
ATOM 676 O O . ALA A 1 84 ? -8.735 -9.397 -0.150 1.00 98.62 84 ALA A O 1
ATOM 677 N N . VAL A 1 85 ? -10.584 -8.122 -0.177 1.00 98.81 85 VAL A N 1
ATOM 678 C CA . VAL A 1 85 ? -10.584 -7.872 -1.626 1.00 98.81 85 VAL A CA 1
ATOM 679 C C . VAL A 1 85 ? -9.331 -7.103 -2.038 1.00 98.81 85 VAL A C 1
ATOM 681 O O . VAL A 1 85 ? -8.727 -7.448 -3.045 1.00 98.81 85 VAL A O 1
ATOM 684 N N . SER A 1 86 ? -8.869 -6.144 -1.233 1.00 98.69 86 SER A N 1
ATOM 685 C CA . SER A 1 86 ? -7.587 -5.469 -1.463 1.00 98.69 86 SER A CA 1
ATOM 686 C C . SER A 1 86 ? -6.417 -6.462 -1.415 1.00 98.69 86 SER A C 1
ATOM 688 O O . SER A 1 86 ? -5.560 -6.450 -2.290 1.00 98.69 86 SER A O 1
ATOM 690 N N . GLY A 1 87 ? -6.395 -7.387 -0.450 1.00 98.62 87 GLY A N 1
ATOM 691 C CA . GLY A 1 87 ? -5.366 -8.433 -0.389 1.00 98.62 87 GLY A CA 1
ATOM 692 C C . GLY A 1 87 ? -5.412 -9.406 -1.576 1.00 98.62 87 GLY A C 1
ATOM 693 O O . GLY A 1 87 ? -4.372 -9.859 -2.054 1.00 98.62 87 GLY A O 1
ATOM 694 N N . PHE A 1 88 ? -6.605 -9.706 -2.090 1.00 98.81 88 PHE A N 1
ATOM 695 C CA . PHE A 1 88 ? -6.781 -10.515 -3.297 1.00 98.81 88 PHE A CA 1
ATOM 696 C C . PHE A 1 88 ? -6.324 -9.770 -4.556 1.00 98.81 88 PHE A C 1
ATOM 698 O O . PHE A 1 88 ? -5.549 -10.306 -5.340 1.00 98.81 88 PHE A O 1
ATOM 705 N N . LEU A 1 89 ? -6.743 -8.517 -4.732 1.00 98.81 89 LEU A N 1
ATOM 706 C CA . LEU A 1 89 ? -6.336 -7.686 -5.863 1.00 98.81 89 LEU A CA 1
ATOM 707 C C . LEU A 1 89 ? -4.819 -7.463 -5.878 1.00 98.81 89 LEU A C 1
ATOM 709 O O . LEU A 1 89 ? -4.226 -7.486 -6.947 1.00 98.81 89 LEU A O 1
ATOM 713 N N . LEU A 1 90 ? -4.169 -7.351 -4.715 1.00 98.56 90 LEU A N 1
ATOM 714 C CA . LEU A 1 90 ? -2.708 -7.290 -4.630 1.00 98.56 90 LEU A CA 1
ATOM 715 C C . LEU A 1 90 ? -2.032 -8.573 -5.148 1.00 98.56 90 LEU A C 1
ATOM 717 O O . LEU A 1 90 ? -1.027 -8.495 -5.849 1.00 98.56 90 LEU A O 1
ATOM 721 N N . GLN A 1 91 ? -2.602 -9.749 -4.869 1.00 98.62 91 GLN A N 1
ATOM 722 C CA . GLN A 1 91 ? -2.138 -11.005 -5.472 1.00 98.62 91 GLN A CA 1
ATOM 723 C C . GLN A 1 91 ? -2.389 -11.038 -6.985 1.00 98.62 91 GLN A C 1
ATOM 725 O O . GLN A 1 91 ? -1.568 -11.563 -7.730 1.00 98.62 91 GLN A O 1
ATOM 730 N N . MET A 1 92 ? -3.490 -10.446 -7.455 1.00 98.44 92 MET A N 1
ATOM 731 C CA . MET A 1 92 ? -3.766 -10.321 -8.888 1.00 98.44 92 MET A CA 1
ATOM 732 C C . MET A 1 92 ? -2.772 -9.396 -9.597 1.00 98.44 92 MET A C 1
ATOM 734 O O . MET A 1 92 ? -2.445 -9.675 -10.741 1.00 98.44 92 MET A O 1
ATOM 738 N N . ILE A 1 93 ? -2.238 -8.358 -8.942 1.00 97.81 93 ILE A N 1
ATOM 739 C CA . ILE A 1 93 ? -1.130 -7.549 -9.490 1.00 97.81 93 ILE A CA 1
ATOM 740 C C . ILE A 1 93 ? 0.117 -8.403 -9.709 1.00 97.81 93 ILE A C 1
ATOM 742 O O . ILE A 1 93 ? 0.780 -8.273 -10.732 1.00 97.81 93 ILE A O 1
ATOM 746 N N . ALA A 1 94 ? 0.418 -9.285 -8.756 1.00 97.25 94 ALA A N 1
ATOM 747 C CA . ALA A 1 94 ? 1.559 -10.187 -8.849 1.00 97.25 94 ALA A CA 1
ATOM 748 C C . ALA A 1 94 ? 1.385 -11.251 -9.946 1.00 97.25 94 ALA A C 1
ATOM 750 O O . ALA A 1 94 ? 2.358 -11.656 -10.574 1.00 97.25 94 ALA A O 1
ATOM 751 N N . ALA A 1 95 ? 0.152 -11.725 -10.154 1.00 97.31 95 ALA A N 1
ATOM 752 C CA . ALA A 1 95 ? -0.173 -12.735 -11.160 1.00 97.31 95 ALA A CA 1
ATOM 753 C C . ALA A 1 95 ? -0.282 -12.145 -12.576 1.00 97.31 95 ALA A C 1
ATOM 755 O O . ALA A 1 95 ? 0.204 -12.736 -13.538 1.00 97.31 95 ALA A O 1
ATOM 756 N N . PHE A 1 96 ? -0.922 -10.983 -12.696 1.00 97.69 96 PHE A N 1
ATOM 757 C CA . PHE A 1 96 ? -1.102 -10.245 -13.939 1.00 97.69 96 PHE A CA 1
ATOM 758 C C . PHE A 1 96 ? -0.174 -9.038 -13.939 1.00 97.69 96 PHE A C 1
ATOM 760 O O . PHE A 1 96 ? -0.633 -7.908 -13.791 1.00 97.69 96 PHE A O 1
ATOM 767 N N . ASP A 1 97 ? 1.127 -9.285 -14.066 1.00 96.00 97 ASP A N 1
ATOM 768 C CA . ASP A 1 97 ? 2.146 -8.238 -14.142 1.00 96.00 97 ASP A CA 1
ATOM 769 C C . ASP A 1 97 ? 2.035 -7.386 -15.430 1.00 96.00 97 ASP A C 1
ATOM 771 O O . ASP A 1 97 ? 1.150 -7.572 -16.269 1.00 96.00 97 ASP A O 1
ATOM 775 N N . GLU A 1 98 ? 2.961 -6.445 -15.618 1.00 93.56 98 GLU A N 1
ATOM 776 C CA . GLU A 1 98 ? 3.004 -5.525 -16.766 1.00 93.56 98 GLU A CA 1
ATOM 777 C C . GLU A 1 98 ? 2.962 -6.207 -18.153 1.00 93.56 98 GLU A C 1
ATOM 779 O O . GLU A 1 98 ? 2.577 -5.571 -19.138 1.00 93.56 98 GLU A O 1
ATOM 784 N N . VAL A 1 99 ? 3.312 -7.496 -18.271 1.00 97.25 99 VAL A N 1
ATOM 785 C CA . VAL A 1 99 ? 3.215 -8.248 -19.538 1.00 97.25 99 VAL A CA 1
ATOM 786 C C . VAL A 1 99 ? 1.763 -8.337 -20.015 1.00 97.25 99 VAL A C 1
ATOM 788 O O . VAL A 1 99 ? 1.497 -8.328 -21.217 1.00 97.25 99 VAL A O 1
ATOM 791 N N . TYR A 1 100 ? 0.807 -8.340 -19.086 1.00 97.56 100 TYR A N 1
ATOM 792 C CA . TYR A 1 100 ? -0.623 -8.449 -19.373 1.00 97.56 100 TYR A CA 1
ATOM 793 C C . TYR A 1 100 ? -1.273 -7.113 -19.780 1.00 97.56 100 TYR A C 1
ATOM 795 O O . TYR A 1 100 ? -2.482 -7.062 -20.043 1.00 97.56 100 TYR A O 1
ATOM 803 N N . GLY A 1 101 ? -0.501 -6.022 -19.851 1.00 95.88 101 GLY A N 1
ATOM 804 C CA . GLY A 1 101 ? -0.911 -4.737 -20.420 1.00 95.88 101 GLY A CA 1
ATOM 805 C C . GLY A 1 101 ? -2.219 -4.195 -19.838 1.00 95.88 101 GLY A C 1
ATOM 806 O O . GLY A 1 101 ? -2.286 -3.771 -18.685 1.00 95.88 101 GLY A O 1
ATOM 807 N N . ARG A 1 102 ? -3.295 -4.195 -20.638 1.00 97.12 102 ARG A N 1
ATOM 808 C CA . ARG A 1 102 ? -4.594 -3.635 -20.222 1.00 97.12 102 ARG A CA 1
ATOM 809 C C . ARG A 1 102 ? -5.181 -4.336 -18.996 1.00 97.12 102 ARG A C 1
ATOM 811 O O . ARG A 1 102 ? -5.820 -3.668 -18.187 1.00 97.12 102 ARG A O 1
ATOM 818 N N . LEU A 1 103 ? -4.991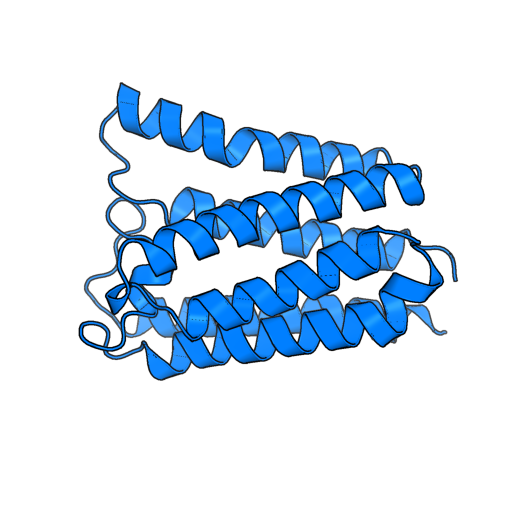 -5.650 -18.856 1.00 97.94 103 LEU A N 1
ATOM 819 C CA . LEU A 1 103 ? -5.497 -6.376 -17.692 1.00 97.94 103 LEU A CA 1
ATOM 820 C C . LEU A 1 103 ? -4.775 -5.923 -16.420 1.00 97.94 103 LEU A C 1
ATOM 822 O O . LEU A 1 103 ? -5.447 -5.581 -15.450 1.00 97.94 103 LEU A O 1
ATOM 826 N N . HIS A 1 104 ? -3.442 -5.823 -16.465 1.00 97.81 104 HIS A N 1
ATOM 827 C CA . HIS A 1 104 ? -2.643 -5.281 -15.365 1.00 97.81 104 HIS A CA 1
ATOM 828 C C . HIS A 1 104 ? -3.144 -3.897 -14.951 1.00 97.81 104 HIS A C 1
ATOM 830 O O . HIS A 1 104 ? -3.487 -3.682 -13.794 1.00 97.81 104 HIS A O 1
ATOM 836 N N . PHE A 1 105 ? -3.305 -2.985 -15.916 1.00 97.25 105 PHE A N 1
ATOM 837 C CA . PHE A 1 105 ? -3.805 -1.637 -15.647 1.00 97.25 105 PHE A CA 1
ATOM 838 C C . PHE A 1 105 ? -5.168 -1.630 -14.933 1.00 97.25 105 PHE A C 1
ATOM 840 O O . PHE A 1 105 ? -5.358 -0.881 -13.976 1.00 97.25 105 PHE A O 1
ATOM 847 N N . LEU A 1 106 ? -6.118 -2.470 -15.363 1.00 98.38 106 LEU A N 1
ATOM 848 C CA . LEU A 1 106 ? -7.437 -2.563 -14.725 1.00 98.38 106 LEU A CA 1
ATOM 849 C C . LEU A 1 106 ? -7.345 -3.079 -13.286 1.00 98.38 106 LEU A C 1
ATOM 851 O O . LEU A 1 106 ? -8.010 -2.535 -12.402 1.00 98.38 106 LEU A O 1
ATOM 855 N N . VAL A 1 107 ? -6.512 -4.094 -13.040 1.00 98.12 107 VAL A N 1
ATOM 856 C CA . VAL A 1 107 ? -6.277 -4.621 -11.689 1.00 98.12 107 VAL A CA 1
ATOM 857 C C . VAL A 1 107 ? -5.597 -3.561 -10.815 1.00 98.12 107 VAL A C 1
ATOM 859 O O . VAL A 1 107 ? -6.024 -3.373 -9.677 1.00 98.12 107 VAL A O 1
ATOM 862 N N . SER A 1 108 ? -4.628 -2.808 -11.351 1.00 97.69 108 SER A N 1
ATOM 863 C CA . SER A 1 108 ? -3.944 -1.693 -10.672 1.00 97.69 108 SER A CA 1
ATOM 864 C C . SER A 1 108 ? -4.925 -0.605 -10.245 1.00 97.69 108 SER A C 1
ATOM 866 O O . SER A 1 108 ? -4.956 -0.203 -9.084 1.00 97.69 108 SER A O 1
ATOM 868 N N . VAL A 1 109 ? -5.814 -0.175 -11.138 1.00 98.25 109 VAL A N 1
ATOM 869 C CA . VAL A 1 109 ? -6.869 0.785 -10.782 1.00 98.25 109 VAL A CA 1
ATOM 870 C C . VAL A 1 109 ? -7.793 0.210 -9.703 1.00 98.25 109 VAL A C 1
ATOM 872 O O . VAL A 1 109 ? -8.108 0.897 -8.728 1.00 98.25 109 VAL A O 1
ATOM 875 N N . ALA A 1 110 ? -8.195 -1.057 -9.834 1.00 98.56 110 ALA A N 1
ATOM 876 C CA . ALA A 1 110 ? -9.081 -1.706 -8.875 1.00 98.56 110 ALA A CA 1
ATOM 877 C C . ALA A 1 110 ? -8.468 -1.789 -7.468 1.00 98.56 110 ALA A C 1
ATOM 879 O O . ALA A 1 110 ? -9.171 -1.493 -6.499 1.00 98.56 110 ALA A O 1
ATOM 880 N N . ILE A 1 111 ? -7.182 -2.144 -7.328 1.00 98.44 111 ILE A N 1
ATOM 881 C CA . ILE A 1 111 ? -6.537 -2.232 -6.008 1.00 98.44 111 ILE A CA 1
ATOM 882 C C . ILE A 1 111 ? -6.491 -0.869 -5.318 1.00 98.44 111 ILE A C 1
ATOM 884 O O . ILE A 1 111 ? -6.892 -0.773 -4.159 1.00 98.44 111 ILE A O 1
ATOM 888 N N . PHE A 1 112 ? -6.077 0.196 -6.009 1.00 98.44 112 PHE A N 1
ATOM 889 C CA . PHE A 1 112 ? -5.970 1.517 -5.382 1.00 98.44 112 PHE A CA 1
ATOM 890 C C . PHE A 1 112 ? -7.344 2.099 -5.021 1.00 98.44 112 PHE A C 1
ATOM 892 O O . PHE A 1 112 ? -7.519 2.668 -3.943 1.00 98.44 112 PHE A O 1
ATOM 899 N N . ILE A 1 113 ? -8.370 1.880 -5.847 1.00 98.69 113 ILE A N 1
ATOM 900 C CA . ILE A 1 113 ? -9.742 2.252 -5.474 1.00 98.69 113 ILE A CA 1
ATOM 901 C C . ILE A 1 113 ? -10.201 1.448 -4.251 1.00 98.69 113 ILE A C 1
ATOM 903 O O . ILE A 1 113 ? -10.707 2.025 -3.288 1.00 98.69 113 ILE A O 1
ATOM 907 N N . CYS A 1 114 ? -9.998 0.128 -4.250 1.00 98.75 114 CYS A N 1
ATOM 908 C CA . CYS A 1 114 ? -10.431 -0.741 -3.158 1.00 98.75 114 CYS A CA 1
ATOM 909 C C . CYS A 1 114 ? -9.719 -0.415 -1.835 1.00 98.75 114 CYS A C 1
ATOM 911 O O . CYS A 1 114 ? -10.357 -0.391 -0.780 1.00 98.75 114 CYS A O 1
ATOM 913 N N . MET A 1 115 ? -8.426 -0.086 -1.880 1.00 98.69 115 MET A N 1
ATOM 914 C CA . MET A 1 115 ? -7.670 0.393 -0.723 1.00 98.69 115 MET A CA 1
ATOM 915 C C . MET A 1 115 ? -8.270 1.688 -0.165 1.00 98.69 115 MET A C 1
ATOM 917 O O . MET A 1 115 ? -8.554 1.756 1.031 1.00 98.69 115 MET A O 1
ATOM 921 N N . GLY A 1 116 ? -8.546 2.683 -1.015 1.00 98.75 116 GLY A N 1
ATOM 922 C CA . GLY A 1 116 ? -9.195 3.931 -0.599 1.00 98.75 116 GLY A CA 1
ATOM 923 C C . GLY A 1 116 ? -10.580 3.709 0.018 1.00 98.75 116 GLY A C 1
ATOM 924 O O . GLY A 1 116 ? -10.874 4.240 1.091 1.00 98.75 116 GLY A O 1
ATOM 925 N N . LEU A 1 117 ? -11.408 2.865 -0.608 1.00 98.75 117 LEU A N 1
ATOM 926 C CA . LEU A 1 117 ? -12.725 2.486 -0.085 1.00 98.75 117 LEU A CA 1
ATOM 927 C C . LEU A 1 117 ? -12.629 1.763 1.259 1.00 98.75 117 LEU A C 1
ATOM 929 O O . LEU A 1 117 ? -13.469 1.981 2.126 1.00 98.75 117 LEU A O 1
ATOM 933 N N . THR A 1 118 ? -11.598 0.940 1.454 1.00 98.69 118 THR A N 1
ATOM 934 C CA . THR A 1 118 ? -11.350 0.265 2.731 1.00 98.69 118 THR A CA 1
ATOM 935 C C . THR A 1 118 ? -11.083 1.277 3.844 1.00 98.69 118 THR A C 1
ATOM 937 O O . THR A 1 118 ? -11.707 1.188 4.898 1.00 98.69 118 THR A O 1
ATOM 940 N N . ILE A 1 119 ? -10.206 2.264 3.609 1.00 98.69 119 ILE A N 1
ATOM 941 C CA . ILE A 1 119 ? -9.899 3.319 4.593 1.00 98.69 119 ILE A CA 1
ATOM 942 C C . ILE A 1 119 ? -11.164 4.134 4.906 1.00 98.69 119 ILE A C 1
ATOM 944 O O . ILE A 1 119 ? -11.456 4.408 6.072 1.00 98.69 119 ILE A O 1
ATOM 948 N N . LEU A 1 120 ? -11.935 4.502 3.877 1.00 98.69 120 LEU A N 1
ATOM 949 C CA . LEU A 1 120 ? -13.180 5.253 4.040 1.00 98.69 120 LEU A CA 1
ATOM 950 C C . LEU A 1 120 ? -14.207 4.475 4.867 1.00 98.69 120 LEU A C 1
ATOM 952 O O . LEU A 1 120 ? -14.747 5.019 5.831 1.00 98.69 120 LEU A O 1
ATOM 956 N N . ALA A 1 121 ? -14.458 3.213 4.516 1.00 98.31 121 ALA A N 1
ATOM 957 C CA . ALA A 1 121 ? -15.421 2.371 5.211 1.00 98.31 121 ALA A CA 1
ATOM 958 C C . ALA A 1 121 ? -15.070 2.246 6.700 1.00 98.31 121 ALA A C 1
ATOM 960 O O . ALA A 1 121 ? -15.927 2.483 7.553 1.00 98.31 121 ALA A O 1
ATOM 961 N N . ASP A 1 122 ? -13.801 2.012 7.032 1.00 97.44 122 ASP A N 1
ATOM 962 C CA . ASP A 1 122 ? -13.383 1.874 8.427 1.00 97.44 122 ASP A CA 1
ATOM 963 C C . ASP A 1 122 ? -13.395 3.210 9.171 1.00 97.44 122 ASP A C 1
ATOM 965 O O . ASP A 1 122 ? -13.676 3.246 10.369 1.00 97.44 122 ASP A O 1
ATOM 969 N N . SER A 1 123 ? -13.150 4.332 8.482 1.00 97.81 123 SER A N 1
ATOM 970 C CA . SER A 1 123 ? -13.309 5.662 9.083 1.00 97.81 123 SER A CA 1
ATOM 971 C C . SER A 1 123 ? -14.737 5.884 9.594 1.00 97.81 123 SER A C 1
ATOM 973 O O . SER A 1 123 ? -14.926 6.463 10.668 1.00 97.81 123 SER A O 1
ATOM 975 N N . ILE A 1 124 ? -15.726 5.368 8.856 1.00 97.62 124 ILE A N 1
ATOM 976 C CA . ILE A 1 124 ? -17.153 5.474 9.159 1.00 97.62 124 ILE A CA 1
ATOM 977 C C . ILE A 1 124 ? -17.538 4.448 10.230 1.00 97.62 124 ILE A C 1
ATOM 979 O O . ILE A 1 124 ? -18.123 4.824 11.248 1.00 97.62 124 ILE A O 1
ATOM 983 N N . GLU A 1 125 ? -17.178 3.174 10.044 1.00 96.38 125 GLU A N 1
ATOM 984 C CA . GLU A 1 125 ? -17.525 2.082 10.965 1.00 96.38 125 GLU A CA 1
ATOM 985 C C . GLU A 1 125 ? -16.908 2.285 12.357 1.00 96.38 125 GLU A C 1
ATOM 987 O O . GLU A 1 125 ? -17.585 2.085 13.366 1.00 96.38 125 GLU A O 1
ATOM 992 N N . LEU A 1 126 ? -15.664 2.773 12.426 1.00 95.69 126 LEU A N 1
ATOM 993 C CA . LEU A 1 126 ? -14.970 3.075 13.683 1.00 95.69 126 LEU A CA 1
ATOM 994 C C . LEU A 1 126 ? -15.199 4.513 14.176 1.00 95.69 126 LEU A C 1
ATOM 996 O O . LEU A 1 126 ? -14.659 4.889 15.218 1.00 95.69 126 LEU A O 1
ATOM 1000 N N . ARG A 1 127 ? -15.960 5.335 13.435 1.00 96.06 127 ARG A N 1
ATOM 1001 C CA . ARG A 1 127 ? -16.212 6.763 13.723 1.00 96.06 127 ARG A CA 1
ATOM 1002 C C . ARG A 1 127 ? -14.925 7.546 14.024 1.00 96.06 127 ARG A C 1
ATOM 1004 O O . ARG A 1 127 ? -14.870 8.386 14.925 1.00 96.06 127 ARG A O 1
ATOM 1011 N N . SER A 1 128 ? -13.861 7.252 13.280 1.00 96.69 128 SER A N 1
ATOM 1012 C CA . SER A 1 128 ? -12.510 7.737 13.560 1.00 96.69 128 SER A CA 1
ATOM 1013 C C . SER A 1 128 ? -12.127 8.889 12.638 1.00 96.69 128 SER A C 1
ATOM 1015 O O . SER A 1 128 ? -11.756 8.684 11.482 1.00 96.69 128 SER A O 1
ATOM 1017 N N . LYS A 1 129 ? -12.119 10.112 13.184 1.00 97.12 129 LYS A N 1
ATOM 1018 C CA . LYS A 1 129 ? -11.650 11.312 12.466 1.00 97.12 129 LYS A CA 1
ATOM 1019 C C . LYS A 1 129 ? -10.201 11.184 11.986 1.00 97.12 129 LYS A C 1
ATOM 1021 O O . LYS A 1 129 ? -9.876 11.678 10.919 1.00 97.12 129 LYS A O 1
ATOM 1026 N N . ALA A 1 130 ? -9.350 10.486 12.740 1.00 97.62 130 ALA A N 1
ATOM 1027 C CA . ALA A 1 130 ? -7.955 10.274 12.358 1.00 97.62 130 ALA A CA 1
ATOM 1028 C C . ALA A 1 130 ? -7.824 9.370 11.118 1.00 97.62 130 ALA A C 1
ATOM 1030 O O . ALA A 1 130 ? -7.031 9.660 10.230 1.00 97.62 130 ALA A O 1
ATOM 1031 N N . ILE A 1 131 ? -8.637 8.309 11.023 1.00 98.00 131 ILE A N 1
ATOM 1032 C CA . ILE A 1 131 ? -8.673 7.458 9.822 1.00 98.00 131 ILE A CA 1
ATOM 1033 C C . ILE A 1 131 ? -9.278 8.234 8.644 1.00 98.00 131 ILE A C 1
ATOM 1035 O O . ILE A 1 131 ? -8.772 8.137 7.530 1.00 98.00 131 ILE A O 1
ATOM 1039 N N . LEU A 1 132 ? -10.295 9.068 8.892 1.00 98.38 132 LEU A N 1
ATOM 1040 C CA . LEU A 1 132 ? -10.863 9.947 7.867 1.00 98.38 132 LEU A CA 1
ATOM 1041 C C . LEU A 1 132 ? -9.826 10.944 7.318 1.00 98.38 132 LEU A C 1
ATOM 1043 O O . LEU A 1 132 ? -9.786 11.179 6.115 1.00 98.38 132 LEU A O 1
ATOM 1047 N N . SER A 1 133 ? -8.951 11.489 8.168 1.00 98.25 133 SER A N 1
ATOM 1048 C CA . SER A 1 133 ? -7.828 12.326 7.724 1.00 98.25 133 SER A CA 1
ATOM 1049 C C . SER A 1 133 ? -6.850 11.558 6.831 1.00 98.25 133 SER A C 1
ATOM 1051 O O . SER A 1 133 ? -6.417 12.100 5.818 1.00 98.25 133 SER A O 1
ATOM 1053 N N . ILE A 1 134 ? -6.540 10.292 7.147 1.00 98.38 134 ILE A N 1
ATOM 1054 C CA . ILE A 1 134 ? -5.713 9.445 6.268 1.00 98.38 134 ILE A CA 1
ATOM 1055 C C . ILE A 1 134 ? -6.418 9.204 4.929 1.00 98.38 134 ILE A C 1
ATOM 1057 O O . ILE A 1 134 ? -5.773 9.304 3.889 1.00 98.38 134 ILE A O 1
ATOM 1061 N N . PHE A 1 135 ? -7.731 8.948 4.929 1.00 98.62 135 PHE A N 1
ATOM 1062 C CA . PHE A 1 135 ? -8.504 8.824 3.691 1.00 98.62 135 PHE A CA 1
ATOM 1063 C C . PHE A 1 135 ? -8.442 10.102 2.846 1.00 98.62 135 PHE A C 1
ATOM 1065 O O . PHE A 1 135 ? -8.222 10.017 1.643 1.00 98.62 135 PHE A O 1
ATOM 1072 N N . ALA A 1 136 ? -8.586 11.280 3.459 1.00 98.50 136 ALA A N 1
ATOM 1073 C CA . ALA A 1 136 ? -8.495 12.548 2.739 1.00 98.50 136 ALA A CA 1
ATOM 1074 C C . ALA A 1 136 ? -7.123 12.719 2.068 1.00 98.50 136 ALA A C 1
ATOM 1076 O O . ALA A 1 136 ? -7.061 13.071 0.895 1.00 98.50 136 ALA A O 1
ATOM 1077 N N . LEU A 1 137 ? -6.030 12.398 2.771 1.00 98.50 137 LEU A N 1
ATOM 1078 C CA . LEU A 1 137 ? -4.684 12.401 2.186 1.00 98.50 137 LEU A CA 1
ATOM 1079 C C . LEU A 1 137 ? -4.551 11.374 1.054 1.00 98.50 137 LEU A C 1
ATOM 1081 O O . LEU A 1 137 ? -4.011 11.693 -0.001 1.00 98.50 137 LEU A O 1
ATOM 1085 N N . TYR A 1 138 ? -5.086 10.166 1.245 1.00 98.62 138 TYR A N 1
ATOM 1086 C CA . TYR A 1 138 ? -5.076 9.103 0.240 1.00 98.62 138 TYR A CA 1
ATOM 1087 C C . TYR A 1 138 ? -5.809 9.517 -1.040 1.00 98.62 138 TYR A C 1
ATOM 1089 O O . TYR A 1 138 ? -5.287 9.350 -2.141 1.00 98.62 138 TYR A O 1
ATOM 1097 N N . ALA A 1 139 ? -6.993 10.115 -0.900 1.00 98.38 139 ALA A N 1
ATOM 1098 C CA . ALA A 1 139 ? -7.822 10.563 -2.014 1.00 98.38 139 ALA A CA 1
ATOM 1099 C C . ALA A 1 139 ? -7.153 11.662 -2.858 1.00 98.38 139 ALA A C 1
ATOM 1101 O O . ALA A 1 139 ? -7.489 11.813 -4.031 1.00 98.38 139 ALA A O 1
ATOM 1102 N N . LEU A 1 140 ? -6.193 12.403 -2.294 1.00 98.25 140 LEU A N 1
ATOM 1103 C CA . LEU A 1 140 ? -5.442 13.438 -3.006 1.00 98.25 140 LEU A CA 1
ATOM 1104 C C . LEU A 1 140 ? -4.285 12.885 -3.848 1.00 98.25 140 LEU A C 1
ATOM 1106 O O . LEU A 1 140 ? -3.854 13.570 -4.773 1.00 98.25 140 LEU A O 1
ATOM 1110 N N . ILE A 1 141 ? -3.798 11.666 -3.588 1.00 98.25 141 ILE A N 1
ATOM 1111 C CA . ILE A 1 141 ? -2.595 11.127 -4.247 1.00 98.25 141 ILE A CA 1
ATOM 1112 C C . ILE A 1 141 ? -2.752 11.093 -5.768 1.00 98.25 141 ILE A C 1
ATOM 1114 O O . ILE A 1 141 ? -1.928 11.656 -6.487 1.00 98.25 141 ILE A O 1
ATOM 1118 N N . TRP A 1 142 ? -3.804 10.443 -6.266 1.00 97.25 142 TRP A N 1
ATOM 1119 C CA . TRP A 1 142 ? -3.998 10.257 -7.705 1.00 97.25 142 TRP A CA 1
ATOM 1120 C C . TRP A 1 142 ? -4.324 11.564 -8.442 1.00 97.25 142 TRP A C 1
ATOM 1122 O O . TRP A 1 142 ? -3.685 11.823 -9.464 1.00 97.25 142 TRP A O 1
ATOM 1132 N N . PRO A 1 143 ? -5.222 12.439 -7.943 1.00 97.19 143 PRO A N 1
ATOM 1133 C CA . PRO A 1 143 ? -5.417 13.765 -8.527 1.00 97.19 143 PRO A CA 1
ATOM 1134 C C . PRO A 1 143 ? -4.129 14.595 -8.591 1.00 97.19 143 PRO A C 1
ATOM 1136 O O . PRO A 1 143 ? -3.836 15.182 -9.632 1.00 97.19 143 PRO A O 1
ATOM 1139 N N . LEU A 1 144 ? -3.327 14.609 -7.518 1.00 96.31 144 LEU A N 1
ATOM 1140 C CA . LEU A 1 144 ? -2.050 15.328 -7.495 1.00 96.31 144 LEU A CA 1
ATOM 1141 C C . LEU A 1 144 ? -1.035 14.718 -8.462 1.00 96.31 144 LEU A C 1
ATOM 1143 O O . LEU A 1 144 ? -0.351 15.456 -9.167 1.00 96.31 144 LEU A O 1
ATOM 1147 N N . TYR A 1 145 ? -0.965 13.388 -8.544 1.00 95.94 145 TYR A N 1
ATOM 1148 C CA . TYR A 1 145 ? -0.134 12.695 -9.524 1.00 95.94 145 TYR A CA 1
ATOM 1149 C C . TYR A 1 145 ? -0.464 13.139 -10.950 1.00 95.94 145 TYR A C 1
ATOM 1151 O O . TYR A 1 145 ? 0.437 13.549 -11.684 1.00 95.94 145 TYR A O 1
ATOM 1159 N N . PHE A 1 146 ? -1.745 13.106 -11.329 1.00 95.56 146 PHE A N 1
ATOM 1160 C CA . PHE A 1 146 ? -2.167 13.526 -12.662 1.00 95.56 146 PHE A CA 1
ATOM 1161 C C . PHE A 1 146 ? -1.873 15.005 -12.904 1.00 95.56 146 PHE A C 1
ATOM 1163 O O . PHE A 1 146 ? -1.309 15.323 -13.945 1.00 95.56 146 PHE A O 1
ATOM 1170 N N . LEU A 1 147 ? -2.149 15.881 -11.933 1.00 95.94 147 LEU A N 1
ATOM 1171 C CA . LEU A 1 147 ? -1.854 17.310 -12.032 1.00 95.94 147 LEU A CA 1
ATOM 1172 C C . LEU A 1 147 ? -0.359 17.578 -12.263 1.00 95.94 147 LEU A C 1
ATOM 1174 O O . LEU A 1 147 ? -0.002 18.347 -13.156 1.00 95.94 147 LEU A O 1
ATOM 1178 N N . ILE A 1 148 ? 0.524 16.944 -11.487 1.00 93.12 148 ILE A N 1
ATOM 1179 C CA . ILE A 1 148 ? 1.978 17.109 -11.617 1.00 93.12 148 ILE A CA 1
ATOM 1180 C C . ILE A 1 148 ? 2.448 16.554 -12.961 1.00 93.12 148 ILE A C 1
ATOM 1182 O O . ILE A 1 148 ? 3.207 17.223 -13.667 1.00 93.12 148 ILE A O 1
ATOM 1186 N N . LYS A 1 149 ? 1.976 15.360 -13.338 1.00 92.94 149 LYS A N 1
ATOM 1187 C CA . LYS A 1 149 ? 2.298 14.717 -14.615 1.00 92.94 149 LYS A CA 1
ATOM 1188 C C . LYS A 1 149 ? 1.926 15.603 -15.800 1.00 92.94 149 LYS A C 1
ATOM 1190 O O . LYS A 1 149 ? 2.771 15.826 -16.661 1.00 92.94 149 LYS A O 1
ATOM 1195 N N . THR A 1 150 ? 0.706 16.135 -15.838 1.00 94.12 150 THR A N 1
ATOM 1196 C CA . THR A 1 150 ? 0.238 16.967 -16.957 1.00 94.12 150 THR A CA 1
ATOM 1197 C C . THR A 1 150 ? 0.875 18.351 -16.972 1.00 94.12 150 THR A C 1
ATOM 1199 O O . THR A 1 150 ? 1.108 18.883 -18.049 1.00 94.12 150 THR A O 1
ATOM 1202 N N . SER A 1 151 ? 1.165 18.938 -15.805 1.00 93.75 151 SER A N 1
ATOM 1203 C CA . SER A 1 151 ? 1.671 20.319 -15.728 1.00 93.75 151 SER A CA 1
ATOM 1204 C C . SER A 1 151 ? 3.182 20.423 -15.917 1.00 93.75 151 SER A C 1
ATOM 1206 O O . SER A 1 151 ? 3.665 21.414 -16.452 1.00 93.75 151 SER A O 1
ATOM 1208 N N . THR A 1 152 ? 3.943 19.427 -15.454 1.00 91.56 152 THR A N 1
ATOM 1209 C CA . THR A 1 152 ? 5.416 19.489 -15.438 1.00 91.56 152 THR A CA 1
ATOM 1210 C C . THR A 1 152 ? 6.076 18.498 -16.389 1.00 91.56 152 THR A C 1
ATOM 1212 O O . THR A 1 152 ? 7.235 18.683 -16.747 1.00 91.56 152 THR A O 1
ATOM 1215 N N . GLY A 1 153 ? 5.390 17.407 -16.746 1.00 87.00 153 GLY A N 1
ATOM 1216 C CA . GLY A 1 153 ? 5.973 16.295 -17.501 1.00 87.00 153 GLY A CA 1
ATOM 1217 C C . GLY A 1 153 ? 7.068 15.511 -16.761 1.00 87.00 153 GLY A C 1
ATOM 1218 O O . GLY A 1 153 ? 7.604 14.560 -17.323 1.00 87.00 153 GLY A O 1
ATOM 1219 N N . ILE A 1 154 ? 7.406 15.868 -15.512 1.00 83.00 154 ILE A N 1
ATOM 1220 C CA . ILE A 1 154 ? 8.514 15.254 -14.757 1.00 83.00 154 ILE A CA 1
ATOM 1221 C C . ILE A 1 154 ? 8.206 13.795 -14.402 1.00 83.00 154 ILE A C 1
ATOM 1223 O O . ILE A 1 154 ? 9.106 12.958 -14.419 1.00 83.00 154 ILE A O 1
ATOM 1227 N N . LEU A 1 155 ? 6.947 13.491 -14.076 1.00 85.62 155 LEU A N 1
ATOM 1228 C CA . LEU A 1 155 ? 6.491 12.139 -13.759 1.00 85.62 155 LEU A C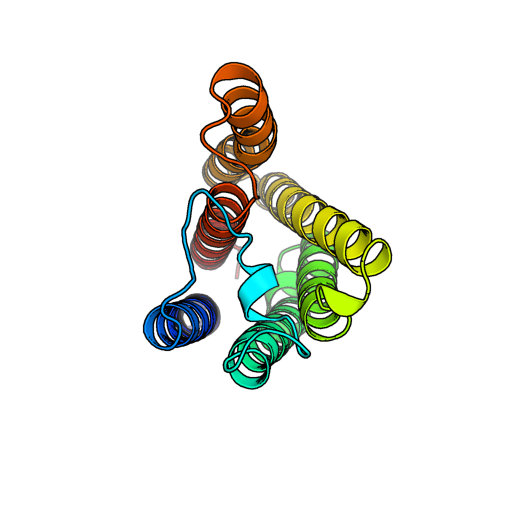A 1
ATOM 1229 C C . LEU A 1 155 ? 5.922 11.480 -15.013 1.00 85.62 155 LEU A C 1
ATOM 1231 O O . LEU A 1 155 ? 4.842 11.853 -15.473 1.00 85.62 155 LEU A O 1
ATOM 1235 N N . THR A 1 156 ? 6.605 10.475 -15.556 1.00 84.25 156 THR A N 1
ATOM 1236 C CA . THR A 1 156 ? 6.098 9.746 -16.730 1.00 84.25 156 THR A CA 1
ATOM 1237 C C . THR A 1 156 ? 5.285 8.515 -16.322 1.00 84.25 156 THR A C 1
ATOM 1239 O O . THR A 1 156 ? 4.258 8.222 -16.947 1.00 84.25 156 THR A O 1
ATOM 1242 N N . ARG A 1 157 ? 5.662 7.856 -15.219 1.00 91.25 157 ARG A N 1
ATOM 1243 C CA . ARG A 1 157 ? 4.981 6.684 -14.638 1.00 91.25 157 ARG A CA 1
ATOM 1244 C C . ARG A 1 157 ? 4.618 6.900 -13.165 1.00 91.25 157 ARG A C 1
ATOM 1246 O O . ARG A 1 157 ? 4.728 8.018 -12.670 1.00 91.25 157 ARG A O 1
ATOM 1253 N N . ALA A 1 158 ? 4.032 5.891 -12.523 1.00 94.44 158 ALA A N 1
ATOM 1254 C CA . ALA A 1 158 ? 3.235 6.048 -11.307 1.00 94.44 158 ALA A CA 1
ATOM 1255 C C . ALA A 1 158 ? 3.946 5.668 -9.991 1.00 94.44 158 ALA A C 1
ATOM 1257 O O . ALA A 1 158 ? 3.293 5.717 -8.951 1.00 94.44 158 ALA A O 1
ATOM 1258 N N . ALA A 1 159 ? 5.254 5.365 -9.976 1.00 97.00 159 ALA A N 1
ATOM 1259 C CA . ALA A 1 159 ? 5.934 4.834 -8.781 1.00 97.00 159 ALA A CA 1
ATOM 1260 C C . ALA A 1 159 ? 5.723 5.680 -7.512 1.00 97.00 159 ALA A C 1
ATOM 1262 O O . ALA A 1 159 ? 5.435 5.136 -6.446 1.00 97.00 159 ALA A O 1
ATOM 1263 N N . VAL A 1 160 ? 5.810 7.013 -7.616 1.00 96.19 160 VAL A N 1
ATOM 1264 C CA . VAL A 1 160 ? 5.590 7.922 -6.473 1.00 96.19 160 VAL A CA 1
ATOM 1265 C C . VAL A 1 160 ? 4.154 7.840 -5.944 1.00 96.19 160 VAL A C 1
ATOM 1267 O O . VAL A 1 160 ? 3.943 7.835 -4.731 1.00 96.19 160 VAL A O 1
ATOM 1270 N N . ALA A 1 161 ? 3.159 7.764 -6.828 1.00 97.56 161 ALA A N 1
ATOM 1271 C CA . ALA A 1 161 ? 1.753 7.661 -6.438 1.00 97.56 161 ALA A CA 1
ATOM 1272 C C . ALA A 1 161 ? 1.447 6.297 -5.801 1.00 97.56 161 ALA A C 1
ATOM 1274 O O . ALA A 1 161 ? 0.763 6.216 -4.778 1.00 97.56 161 ALA A O 1
ATOM 1275 N N . GLU A 1 162 ? 2.007 5.230 -6.367 1.00 98.00 162 GLU A N 1
ATOM 1276 C CA . GLU A 1 162 ? 1.852 3.861 -5.882 1.00 98.00 162 GLU A CA 1
ATOM 1277 C C . GLU A 1 162 ? 2.472 3.688 -4.494 1.00 98.00 162 GLU A C 1
ATOM 1279 O O . GLU A 1 162 ? 1.777 3.266 -3.566 1.00 98.00 162 GLU A O 1
ATOM 1284 N N . VAL A 1 163 ? 3.737 4.090 -4.302 1.00 98.00 163 VAL A N 1
ATOM 1285 C CA . VAL A 1 163 ? 4.405 3.964 -2.996 1.00 98.00 163 VAL A CA 1
ATOM 1286 C C . VAL A 1 163 ? 3.705 4.809 -1.933 1.00 98.00 163 VAL A C 1
ATOM 1288 O O . VAL A 1 163 ? 3.499 4.342 -0.815 1.00 98.00 163 VAL A O 1
ATOM 1291 N N . SER A 1 164 ? 3.258 6.017 -2.290 1.00 98.25 164 SER A N 1
ATOM 1292 C CA . SER A 1 164 ? 2.529 6.905 -1.377 1.00 98.25 164 SER A CA 1
ATOM 1293 C C . SER A 1 164 ? 1.190 6.298 -0.954 1.00 98.25 164 SER A C 1
ATOM 1295 O O . SER A 1 164 ? 0.823 6.355 0.221 1.00 98.25 164 SER A O 1
ATOM 1297 N N . SER A 1 165 ? 0.483 5.662 -1.893 1.00 98.50 165 SER A N 1
ATOM 1298 C CA . SER A 1 165 ? -0.779 4.969 -1.621 1.00 98.50 165 SER A CA 1
ATOM 1299 C C . SER A 1 165 ? -0.564 3.809 -0.653 1.00 98.50 165 SER A C 1
ATOM 1301 O O . SER A 1 165 ? -1.307 3.672 0.320 1.00 98.50 165 SER A O 1
ATOM 1303 N N . VAL A 1 166 ? 0.484 3.006 -0.866 1.00 98.00 166 VAL A N 1
ATOM 1304 C CA . VAL A 1 166 ? 0.807 1.882 0.021 1.00 98.00 166 VAL A CA 1
ATOM 1305 C C . VAL A 1 166 ? 1.248 2.367 1.404 1.00 98.00 166 VAL A C 1
ATOM 1307 O O . VAL A 1 166 ? 0.776 1.826 2.401 1.00 98.00 166 VAL A O 1
ATOM 1310 N N . ILE A 1 167 ? 2.075 3.414 1.501 1.00 98.19 167 ILE A N 1
ATOM 1311 C CA . ILE A 1 167 ? 2.487 4.004 2.789 1.00 98.19 167 ILE A CA 1
ATOM 1312 C C . ILE A 1 167 ? 1.265 4.427 3.606 1.00 98.19 167 ILE A C 1
ATOM 1314 O O . ILE A 1 167 ? 1.144 4.040 4.771 1.00 98.19 167 ILE A O 1
ATOM 1318 N N . LEU A 1 168 ? 0.336 5.180 3.008 1.00 98.31 168 LEU A N 1
ATOM 1319 C CA . LEU A 1 168 ? -0.871 5.609 3.715 1.00 98.31 168 LEU A CA 1
ATOM 1320 C C . LEU A 1 168 ? -1.779 4.434 4.075 1.00 98.31 168 LEU A C 1
ATOM 1322 O O . LEU A 1 168 ? -2.345 4.429 5.167 1.00 98.31 168 LEU A O 1
ATOM 1326 N N . PHE A 1 169 ? -1.891 3.425 3.211 1.00 98.38 169 PHE A N 1
ATOM 1327 C CA . PHE A 1 169 ? -2.677 2.229 3.501 1.00 98.38 169 PHE A CA 1
ATOM 1328 C C . PHE A 1 169 ? -2.094 1.424 4.678 1.00 98.38 169 PHE A C 1
ATOM 1330 O O . PHE A 1 169 ? -2.831 1.017 5.578 1.00 98.38 169 PHE A O 1
ATOM 1337 N N . MET A 1 170 ? -0.769 1.261 4.739 1.00 96.75 170 MET A N 1
ATOM 1338 C CA . MET A 1 170 ? -0.092 0.599 5.861 1.00 96.75 170 MET A CA 1
ATOM 1339 C C . MET A 1 170 ? -0.208 1.414 7.157 1.00 96.75 170 MET A C 1
ATOM 1341 O O . MET A 1 170 ? -0.519 0.857 8.213 1.00 96.75 170 MET A O 1
ATOM 1345 N N . ALA A 1 171 ? -0.035 2.738 7.086 1.00 96.56 171 ALA A N 1
ATOM 1346 C CA . ALA A 1 171 ? -0.213 3.634 8.229 1.00 96.56 171 ALA A CA 1
ATOM 1347 C C . ALA A 1 171 ? -1.651 3.589 8.773 1.00 96.56 171 ALA A C 1
ATOM 1349 O O . ALA A 1 171 ? -1.860 3.502 9.986 1.00 96.56 171 ALA A O 1
ATOM 1350 N N . TYR A 1 172 ? -2.643 3.579 7.878 1.00 97.25 172 TYR A N 1
ATOM 1351 C CA . TYR A 1 172 ? -4.043 3.367 8.227 1.00 97.25 172 TYR A CA 1
ATOM 1352 C C . TYR A 1 172 ? -4.237 2.050 8.976 1.00 97.25 172 TYR A C 1
ATOM 1354 O O . TYR A 1 172 ? -4.865 2.048 10.034 1.00 97.25 172 TYR A O 1
ATOM 1362 N N . PHE A 1 173 ? -3.697 0.942 8.465 1.00 95.56 173 PHE A N 1
ATOM 1363 C CA . PHE A 1 173 ? -3.916 -0.360 9.085 1.00 95.56 173 PHE A CA 1
ATOM 1364 C C . PHE A 1 173 ? -3.297 -0.443 10.488 1.00 95.56 173 PHE A C 1
ATOM 1366 O O . PHE A 1 173 ? -3.925 -0.949 11.420 1.00 95.56 173 PHE A O 1
ATOM 1373 N N . ILE A 1 174 ? -2.110 0.135 10.682 1.00 94.12 174 ILE A N 1
ATOM 1374 C CA . ILE A 1 174 ? -1.485 0.258 12.006 1.00 94.12 174 ILE A CA 1
ATOM 1375 C C . ILE A 1 174 ? -2.376 1.082 12.950 1.00 94.12 174 ILE A C 1
ATOM 1377 O O . ILE A 1 174 ? -2.652 0.653 14.073 1.00 94.12 174 ILE A O 1
ATOM 1381 N N . LEU A 1 175 ? -2.889 2.231 12.495 1.00 94.69 175 LEU A N 1
ATOM 1382 C CA . LEU A 1 175 ? -3.796 3.065 13.287 1.00 94.69 175 LEU A CA 1
ATOM 1383 C C . LEU A 1 175 ? -5.108 2.338 13.616 1.00 94.69 175 LEU A C 1
ATOM 1385 O O . LEU A 1 175 ? -5.607 2.431 14.741 1.00 94.69 175 LEU A O 1
ATOM 1389 N N . ARG A 1 176 ? -5.654 1.581 12.662 1.00 94.19 176 ARG A N 1
ATOM 1390 C CA . ARG A 1 176 ? -6.832 0.733 12.849 1.00 94.19 176 ARG A CA 1
ATOM 1391 C C . ARG A 1 176 ? -6.609 -0.269 13.978 1.00 94.19 176 ARG A C 1
ATOM 1393 O O . ARG A 1 176 ? -7.470 -0.381 14.847 1.00 94.19 176 ARG A O 1
ATOM 1400 N N . CYS A 1 177 ? -5.457 -0.943 14.017 1.00 91.44 177 CYS A N 1
ATOM 1401 C CA . CYS A 1 177 ? -5.117 -1.895 15.081 1.00 91.44 177 CYS A CA 1
ATOM 1402 C C . CYS A 1 177 ? -5.106 -1.263 16.485 1.00 91.44 177 CYS A C 1
ATOM 1404 O O . CYS A 1 177 ? -5.332 -1.960 17.474 1.00 91.44 177 CYS A O 1
ATOM 1406 N N . ILE A 1 178 ? -4.870 0.048 16.580 1.00 90.38 178 ILE A N 1
ATOM 1407 C CA . ILE A 1 178 ? -4.910 0.806 17.839 1.00 90.38 178 ILE A CA 1
ATOM 1408 C C . ILE A 1 178 ? -6.345 1.237 18.185 1.00 90.38 178 ILE A C 1
ATOM 1410 O O . ILE A 1 178 ? -6.712 1.278 19.358 1.00 90.38 178 ILE A O 1
ATOM 1414 N N . LYS A 1 179 ? -7.155 1.588 17.177 1.00 88.44 179 LYS A N 1
ATOM 1415 C CA . LYS A 1 179 ? -8.487 2.195 17.347 1.00 88.44 179 LYS A CA 1
ATOM 1416 C C . LYS A 1 179 ? -9.641 1.196 17.423 1.00 88.44 179 LYS A C 1
ATOM 1418 O O . LYS A 1 179 ? -10.671 1.540 17.998 1.00 88.44 179 LYS A O 1
ATOM 1423 N N . ALA A 1 180 ? -9.514 0.016 16.822 1.00 86.19 180 ALA A N 1
ATOM 1424 C CA . ALA A 1 180 ? -10.617 -0.934 16.736 1.00 86.19 180 ALA A CA 1
ATOM 1425 C C . ALA A 1 180 ? -11.034 -1.455 18.132 1.00 86.19 180 ALA A C 1
ATOM 1427 O O . ALA A 1 180 ? -10.163 -1.775 18.950 1.00 86.19 180 ALA A O 1
ATOM 1428 N N . PRO A 1 181 ? -12.349 -1.558 18.415 1.00 73.06 181 PRO A N 1
ATOM 1429 C CA . PRO A 1 181 ? -12.848 -2.137 19.660 1.00 73.06 181 PRO A CA 1
ATOM 1430 C C . PRO A 1 181 ? -12.444 -3.617 19.779 1.00 73.06 181 PRO A C 1
ATOM 1432 O O . PRO A 1 181 ? -12.241 -4.296 18.770 1.00 73.06 181 PRO A O 1
ATOM 1435 N N . ARG A 1 182 ? -12.273 -4.082 21.024 1.00 64.62 182 ARG A N 1
ATOM 1436 C CA . ARG A 1 182 ? -11.794 -5.436 21.351 1.00 64.62 182 ARG A CA 1
ATOM 1437 C C . ARG A 1 182 ? -12.889 -6.484 21.249 1.00 64.62 182 ARG A C 1
ATOM 1439 O O . ARG A 1 182 ? -14.003 -6.186 21.725 1.00 64.62 182 ARG A O 1
#

Radius of gyration: 16.22 Å; chains: 1; bounding box: 40×34×47 Å